Protein 9C14 (pdb70)

Structure (mmCIF, N/CA/C/O backbone):
data_9C14
#
_entry.id   9C14
#
_cell.length_a   35.957
_cell.length_b   35.957
_cell.length_c   165.762
_cell.angle_alpha   90.000
_cell.angle_beta   90.000
_cell.angle_gamma   90.000
#
_symmetry.space_group_name_H-M   'P 43 21 2'
#
loop_
_entity.id
_entity.type
_entity.pdbx_description
1 polymer 'Copper transport protein YcnJ'
2 non-polymer 'SULFATE ION'
3 non-polymer 'TRIETHYLENE GLYCOL'
4 water water
#
loop_
_atom_site.group_PDB
_atom_site.id
_atom_site.type_symbol
_atom_site.label_atom_id
_atom_site.label_alt_id
_atom_site.label_comp_id
_atom_site.label_asym_id
_atom_site.label_entity_id
_atom_site.label_seq_id
_atom_site.pdbx_PDB_ins_code
_atom_site.Cartn_x
_atom_site.Cartn_y
_atom_site.Cartn_z
_atom_site.occupancy
_atom_site.B_iso_or_equiv
_atom_site.auth_seq_id
_atom_site.auth_comp_id
_atom_site.auth_asym_id
_atom_site.auth_atom_id
_atom_site.pdbx_PDB_model_num
ATOM 1 N N . HIS A 1 1 ? -27.60832 2.19733 10.74639 1.000 36.77255 24 HIS A N 1
ATOM 2 C CA . HIS A 1 1 ? -26.86402 1.02505 11.18164 1.000 35.57714 24 HIS A CA 1
ATOM 3 C C . HIS A 1 1 ? -25.72293 0.79578 10.19514 1.000 33.69194 24 HIS A C 1
ATOM 4 O O . HIS A 1 1 ? -25.89933 1.00197 8.99330 1.000 36.35192 24 HIS A O 1
ATOM 11 N N . ALA A 1 2 ? -24.56152 0.36904 10.68237 1.000 26.49679 25 ALA A N 1
ATOM 12 C CA . ALA A 1 2 ? -23.51719 -0.08461 9.77358 1.000 25.97021 25 ALA A CA 1
ATOM 13 C C . ALA A 1 2 ? -23.84121 -1.48049 9.24709 1.000 24.56569 25 ALA A C 1
ATOM 14 O O . ALA A 1 2 ? -24.44173 -2.30571 9.93824 1.000 24.92782 25 ALA A O 1
ATOM 16 N N . TYR A 1 3 ? -23.43625 -1.73172 7.99848 1.000 21.72577 26 TYR A N 1
ATOM 17 C CA . TYR A 1 3 ? -23.63744 -3.00540 7.31504 1.000 24.72601 26 TYR A CA 1
ATOM 18 C C . TYR A 1 3 ? -22.30587 -3.48485 6.76663 1.000 17.70036 26 TYR A C 1
ATOM 19 O O . TYR A 1 3 ? -21.45267 -2.67460 6.39657 1.000 19.08582 26 TYR A O 1
ATOM 28 N N . ILE A 1 4 ? -22.13202 -4.80667 6.69476 1.000 17.99422 27 ILE A N 1
ATOM 29 C CA . ILE A 1 4 ? -20.96161 -5.34228 6.01844 1.000 17.00646 27 ILE A CA 1
ATOM 30 C C . ILE A 1 4 ? -21.02963 -5.04823 4.52281 1.000 17.41861 27 ILE A C 1
ATOM 31 O O . ILE A 1 4 ? -22.03633 -5.32902 3.85418 1.000 22.17802 27 ILE A O 1
ATOM 36 N N . VAL A 1 5 ? -19.95215 -4.47389 4.00056 1.000 16.27864 28 VAL A N 1
ATOM 37 C CA . VAL A 1 5 ? -19.74756 -4.34810 2.55599 1.000 15.65254 28 VAL A CA 1
ATOM 38 C C . VAL A 1 5 ? -19.12705 -5.61990 1.98550 1.000 21.44433 28 VAL A C 1
ATOM 39 O O . VAL A 1 5 ? -19.57587 -6.14098 0.96442 1.000 17.22443 28 VAL A O 1
ATOM 43 N N . LYS A 1 6 ? -18.09115 -6.13484 2.63848 1.000 17.42739 29 LYS A N 1
ATOM 44 C CA . LYS A 1 6 ? -17.41213 -7.34519 2.20844 1.000 16.09771 29 LYS A CA 1
ATOM 45 C C . LYS A 1 6 ? -16.62435 -7.89864 3.38575 1.000 19.83191 29 LYS A C 1
ATOM 46 O O . LYS A 1 6 ? -16.33891 -7.19073 4.35632 1.000 18.13680 29 LYS A O 1
ATOM 52 N N . SER A 1 7 ? -16.31238 -9.18600 3.30523 1.000 17.84693 30 SER A N 1
ATOM 53 C CA . SER A 1 7 ? -15.49069 -9.82483 4.31683 1.000 20.64955 30 SER A CA 1
ATOM 54 C C . SER A 1 7 ? -14.58395 -10.85446 3.65776 1.000 20.92764 30 SER A C 1
ATOM 55 O O . SER A 1 7 ? -14.83699 -11.31388 2.53837 1.000 21.22680 30 SER A O 1
ATOM 58 N N . SER A 1 8 ? -13.48597 -11.15603 4.34507 1.000 16.70799 31 SER A N 1
ATOM 59 C CA . SER A 1 8 ? -12.55671 -12.21908 3.96733 1.000 15.76329 31 SER A CA 1
ATOM 60 C C . SER A 1 8 ? -12.27717 -13.02684 5.22372 1.000 16.10644 31 SER A C 1
ATOM 61 O O . SER A 1 8 ? -11.68329 -12.48302 6.17632 1.000 18.19730 31 SER A O 1
ATOM 64 N N . PRO A 1 9 ? -12.70151 -14.28660 5.29958 1.000 17.16927 32 PRO A N 1
ATOM 65 C CA . PRO A 1 9 ? -13.50984 -15.05465 4.33608 1.000 16.23783 32 PRO A CA 1
ATOM 66 C C . PRO A 1 9 ? -14.87685 -14.44181 4.05007 1.000 18.61309 32 PRO A C 1
ATOM 67 O O . PRO A 1 9 ? -15.46810 -13.79995 4.92304 1.000 18.54921 32 PRO A O 1
ATOM 71 N N . GLY A 1 10 ? -15.40819 -14.65147 2.83460 1.000 18.69738 33 GLY A N 1
ATOM 72 C CA . GLY A 1 10 ? -16.77413 -14.27519 2.55152 1.000 20.65021 33 GLY A CA 1
ATOM 73 C C . GLY A 1 10 ? -17.76108 -15.24788 3.17667 1.000 20.46782 33 GLY A C 1
ATOM 74 O O . GLY A 1 10 ? -17.41530 -16.37161 3.54065 1.000 20.00879 33 GLY A O 1
ATOM 75 N N . GLU A 1 11 ? -19.00375 -14.78926 3.30833 1.000 17.44468 34 GLU A N 1
ATOM 76 C CA . GLU A 1 11 ? -20.07453 -15.60797 3.87110 1.000 17.20679 34 GLU A CA 1
ATOM 77 C C . GLU A 1 11 ? -20.25212 -16.91741 3.10931 1.000 22.79036 34 GLU A C 1
ATOM 78 O O . GLU A 1 11 ? -20.44500 -16.91680 1.88660 1.000 17.31912 34 GLU A O 1
ATOM 84 N N . ASN A 1 12 ? -20.23194 -18.03358 3.84615 1.000 21.25513 35 ASN A N 1
ATOM 85 C CA . ASN A 1 12 ? -20.36865 -19.38611 3.29809 1.000 22.54200 35 ASN A CA 1
ATOM 86 C C . ASN A 1 12 ? -19.30484 -19.73211 2.27282 1.000 21.82102 35 ASN A C 1
ATOM 87 O O . ASN A 1 12 ? -19.48281 -20.67224 1.50016 1.000 24.07416 35 ASN A O 1
ATOM 92 N N . SER A 1 13 ? -18.17656 -19.03027 2.27376 1.000 17.21451 36 SER A N 1
ATOM 93 C CA . SER A 1 13 ? -17.12830 -19.35336 1.31818 1.000 16.36835 36 SER A CA 1
ATOM 94 C C . SER A 1 13 ? -16.43266 -20.66273 1.66757 1.000 24.77963 36 SER A C 1
ATOM 95 O O . SER A 1 13 ? -16.41306 -21.10872 2.81845 1.000 20.37250 36 SER A O 1
ATOM 98 N N . GLU A 1 14 ? -15.86559 -21.27768 0.64267 1.000 20.07835 37 GLU A N 1
ATOM 99 C CA . GLU A 1 14 ? -15.05816 -22.48021 0.76693 1.000 18.15190 37 GLU A CA 1
ATOM 100 C C . GLU A 1 14 ? -13.61842 -22.09545 0.45496 1.000 21.30032 37 GLU A C 1
ATOM 101 O O . GLU A 1 14 ? -13.27448 -21.84748 -0.70574 1.000 22.80915 37 GLU A O 1
ATOM 107 N N . LEU A 1 15 ? -12.77496 -22.05657 1.48215 1.000 18.84039 38 LEU A N 1
ATOM 108 C CA . LEU A 1 15 ? -11.40429 -21.59581 1.30443 1.000 19.13384 38 LEU A CA 1
ATOM 109 C C . LEU A 1 15 ? -10.50845 -22.67953 0.70809 1.000 20.02134 38 LEU A C 1
ATOM 110 O O . LEU A 1 15 ? -10.74131 -23.87764 0.86606 1.000 21.61609 38 LEU A O 1
ATOM 115 N N . LYS A 1 16 ? -9.45393 -22.22548 0.03302 1.000 18.74756 39 LYS A N 1
ATOM 116 C CA . LYS A 1 16 ? -8.49592 -23.08718 -0.65151 1.000 20.99500 39 LYS A CA 1
ATOM 117 C C . LYS A 1 16 ? -7.21992 -23.27152 0.14296 1.000 24.15129 39 LYS A C 1
ATOM 118 O O . LYS A 1 16 ? -6.36786 -24.06829 -0.25372 1.000 27.06295 39 LYS A O 1
ATOM 124 N N . SER A 1 17 ? -7.06087 -22.53066 1.22869 1.000 22.92879 40 SER A N 1
ATOM 125 C CA . SER A 1 17 ? -5.88887 -22.61606 2.08288 1.000 20.09943 40 SER A CA 1
ATOM 126 C C . SER A 1 17 ? -6.25610 -21.98527 3.41362 1.000 20.19638 40 SER A C 1
ATOM 127 O O . SER A 1 17 ? -7.25749 -21.28004 3.52394 1.000 22.89827 40 SER A O 1
ATOM 130 N N . ALA A 1 18 ? -5.45446 -22.26366 4.42709 1.000 22.00037 41 ALA A N 1
ATOM 131 C CA . ALA A 1 18 ? -5.79253 -21.77687 5.75789 1.000 22.87197 41 ALA A CA 1
ATOM 132 C C . ALA A 1 18 ? -5.63510 -20.26047 5.80321 1.000 19.90926 41 ALA A C 1
ATOM 133 O O . ALA A 1 18 ? -4.59893 -19.73960 5.37913 1.000 22.40628 41 ALA A O 1
ATOM 135 N N . PRO A 1 19 ? -6.61884 -19.52818 6.32938 1.000 19.27505 42 PRO A N 1
ATOM 136 C CA . PRO A 1 19 ? -6.53364 -18.06377 6.34595 1.000 20.21685 42 PRO A CA 1
ATOM 137 C C . PRO A 1 19 ? -5.71827 -17.57214 7.53100 1.000 22.21257 42 PRO A C 1
ATOM 138 O O . PRO A 1 19 ? -5.71035 -18.17707 8.60432 1.000 26.39170 42 PRO A O 1
ATOM 142 N N . ALA A 1 20 ? -5.05479 -16.43779 7.33452 1.000 19.28113 43 ALA A N 1
ATOM 143 C CA . ALA A 1 20 ? -4.31511 -15.80221 8.41759 1.000 21.12981 43 ALA A CA 1
ATOM 144 C C . ALA A 1 20 ? -5.19082 -14.91730 9.29217 1.000 19.75760 43 ALA A C 1
ATOM 145 O O . ALA A 1 20 ? -4.85102 -14.68512 10.46115 1.000 18.58557 43 ALA A O 1
ATOM 147 N N . GLN A 1 21 ? -6.30783 -14.42838 8.76611 1.000 22.05119 44 GLN A N 1
ATOM 148 C CA . GLN A 1 21 ? -7.13285 -13.49398 9.51894 1.000 18.62516 44 GLN A CA 1
ATOM 149 C C . GLN A 1 21 ? -8.55484 -13.53956 8.99210 1.000 18.69276 44 GLN A C 1
ATOM 150 O O . GLN A 1 21 ? -8.82515 -14.05726 7.90494 1.000 18.30499 44 GLN A O 1
ATOM 156 N N . VAL A 1 22 ? -9.46178 -12.98812 9.79291 1.000 19.19810 45 VAL A N 1
ATOM 157 C CA . VAL A 1 22 ? -10.79007 -12.59800 9.34260 1.000 16.73757 45 VAL A CA 1
ATOM 158 C C . VAL A 1 22 ? -10.78648 -11.08266 9.24748 1.000 19.74953 45 VAL A C 1
ATOM 159 O O . VAL A 1 22 ? -10.38549 -10.39738 10.19962 1.000 19.386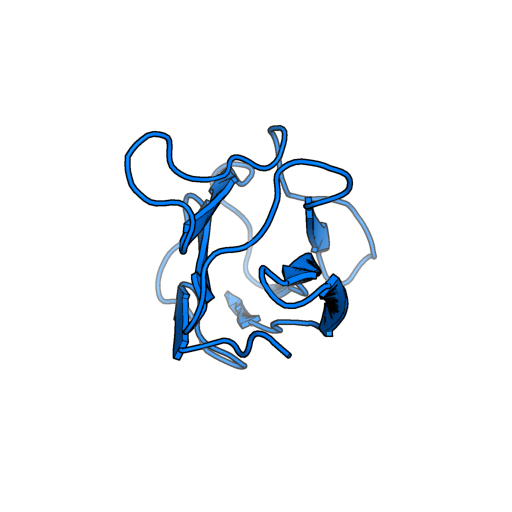39 45 VAL A O 1
ATOM 163 N N . GLU A 1 23 ? -11.19552 -10.55981 8.10037 1.000 16.91993 46 GLU A N 1
ATOM 164 C CA . GLU A 1 23 ? -11.27597 -9.12091 7.91180 1.000 15.94618 46 GLU A CA 1
ATOM 165 C C . GLU A 1 23 ? -12.68762 -8.76096 7.47133 1.000 17.34950 46 GLU A C 1
ATOM 166 O O . GLU A 1 23 ? -13.27425 -9.43246 6.61846 1.000 19.34529 46 GLU A O 1
ATOM 172 N N . ILE A 1 24 ? -13.23297 -7.69953 8.05871 1.000 15.18113 47 ILE A N 1
ATOM 173 C CA . ILE A 1 24 ? -14.57107 -7.22240 7.74719 1.000 13.72087 47 ILE A CA 1
ATOM 174 C C . ILE A 1 24 ? -14.49345 -5.74312 7.42764 1.000 16.24287 47 ILE A C 1
ATOM 175 O O . ILE A 1 24 ? -13.85818 -4.97980 8.15978 1.000 18.43904 47 ILE A O 1
ATOM 180 N N . GLU A 1 25 ? -15.16563 -5.34429 6.34507 1.000 16.64535 48 GLU A N 1
ATOM 181 C CA . GLU A 1 25 ? -15.28175 -3.94930 5.92127 1.000 17.93896 48 GLU A CA 1
ATOM 182 C C . GLU A 1 25 ? -16.74333 -3.51882 6.01197 1.000 21.12140 48 GLU A C 1
ATOM 183 O O . GLU A 1 25 ? -17.61509 -4.16171 5.41863 1.000 18.04119 48 GLU A O 1
ATOM 189 N N . PHE A 1 26 ? -17.00881 -2.44255 6.75941 1.000 16.71329 49 PHE A N 1
ATOM 190 C CA . PHE A 1 26 ? -18.35355 -1.88892 6.91681 1.000 14.59371 49 PHE A CA 1
ATOM 191 C C . PHE A 1 26 ? -18.55779 -0.67777 6.02238 1.000 15.98969 49 PHE A C 1
ATOM 192 O O . PHE A 1 26 ? -17.59691 -0.01342 5.61598 1.000 19.65469 49 PHE A O 1
ATOM 200 N N . ASN A 1 27 ? -19.83776 -0.37481 5.73293 1.000 16.69926 50 ASN A N 1
ATOM 201 C CA . ASN A 1 27 ? -20.11499 0.76762 4.85554 1.000 21.40064 50 ASN A CA 1
ATOM 202 C C . ASN A 1 27 ? -19.84784 2.08598 5.57368 1.000 22.98630 50 ASN A C 1
ATOM 203 O O . ASN A 1 27 ? -19.50669 3.08601 4.93645 1.000 27.67266 50 ASN A O 1
ATOM 208 N N . GLU A 1 28 ? -19.99470 2.11063 6.88800 1.000 22.05209 51 GLU A N 1
ATOM 209 C CA . GLU A 1 28 ? -19.67875 3.27602 7.68906 1.000 21.47075 51 GLU A CA 1
ATOM 210 C C . GLU A 1 28 ? -18.69096 2.87796 8.77860 1.000 25.79849 51 GLU A C 1
ATOM 211 O O . GLU A 1 28 ? -18.47216 1.68379 9.02621 1.000 23.25086 51 GLU A O 1
ATOM 217 N N . PRO A 1 29 ? -18.02161 3.84394 9.40100 1.000 19.56612 52 PRO A N 1
ATOM 218 C CA . PRO A 1 29 ? -16.99784 3.50062 10.38617 1.000 17.15647 52 PRO A CA 1
ATOM 219 C C . PRO A 1 29 ? -17.63803 2.86437 11.60756 1.000 20.51762 52 PRO A C 1
ATOM 220 O O . PRO A 1 29 ? -18.81694 3.06563 11.90140 1.000 21.50576 52 PRO A O 1
ATOM 224 N N . VAL A 1 30 ? -16.83139 2.10178 12.33757 1.000 21.93361 53 VAL A N 1
ATOM 225 C CA . VAL A 1 30 ? -17.29741 1.47605 13.56426 1.000 17.55415 53 VAL A CA 1
ATOM 226 C C . VAL A 1 30 ? -16.38501 1.95378 14.68037 1.000 21.08043 53 VAL A C 1
ATOM 227 O O . VAL A 1 30 ? -15.24219 2.36208 14.45236 1.000 23.63240 53 VAL A O 1
ATOM 231 N N . GLU A 1 31 ? -16.90207 1.89919 15.89823 1.000 24.13859 54 GLU A N 1
ATOM 232 C CA . GLU A 1 31 ? -16.25800 2.53315 17.03802 1.000 24.80103 54 GLU A CA 1
ATOM 233 C C . GLU A 1 31 ? -15.39918 1.54798 17.82898 1.000 27.62931 54 GLU A C 1
ATOM 234 O O . GLU A 1 31 ? -15.52883 0.32662 17.70721 1.000 25.32222 54 GLU A O 1
ATOM 240 N N . GLU A 1 32 ? -14.51097 2.11155 18.65698 1.000 23.72422 55 GLU A N 1
ATOM 241 C CA . GLU A 1 32 ? -13.51429 1.30544 19.35902 1.000 28.47561 55 GLU A CA 1
ATOM 242 C C . GLU A 1 32 ? -14.15886 0.43947 20.44037 1.000 29.26000 55 GLU A C 1
ATOM 243 O O . GLU A 1 32 ? -13.87792 -0.76084 20.54937 1.000 26.00506 55 GLU A O 1
ATOM 249 N N . GLY A 1 33 ? -15.02928 1.02096 21.24703 1.000 27.02773 56 GLY A N 1
ATOM 250 C CA . GLY A 1 33 ? -15.55818 0.27207 22.37138 1.000 24.67976 56 GLY A CA 1
ATOM 251 C C . GLY A 1 33 ? -16.37089 -0.94963 21.98971 1.000 22.99964 56 GLY A C 1
ATOM 252 O O . GLY A 1 33 ? -17.24835 -0.87939 21.12594 1.000 24.56704 56 GLY A O 1
ATOM 253 N N . PHE A 1 34 ? -16.05400 -2.08575 22.61203 1.000 22.38529 57 PHE A N 1
ATOM 254 C CA . PHE A 1 34 ? -16.82911 -3.32629 22.56110 1.000 23.02346 57 PHE A CA 1
ATOM 255 C C . PHE A 1 34 ? -16.76243 -4.07034 21.23568 1.000 22.29178 57 PHE A C 1
ATOM 256 O O . PHE A 1 34 ? -17.47239 -5.06673 21.07510 1.000 24.21135 57 PHE A O 1
ATOM 264 N N . HIS A 1 35 ? -15.91564 -3.65468 20.30007 1.000 20.32337 58 HIS A N 1
ATOM 265 C CA . HIS A 1 35 ? -15.82299 -4.36261 19.02421 1.000 17.76400 58 HIS A CA 1
ATOM 266 C C . HIS A 1 35 ? -15.11950 -5.70695 19.18656 1.000 21.09511 58 HIS A C 1
ATOM 267 O O . HIS A 1 35 ? -14.23358 -5.86194 20.02507 1.000 20.73893 58 HIS A O 1
ATOM 274 N N . TYR A 1 36 ? -15.52130 -6.69011 18.37741 1.000 14.99759 59 TYR A N 1
ATOM 275 C CA . TYR A 1 36 ? -14.78283 -7.95193 18.35772 1.000 20.80401 59 TYR A CA 1
ATOM 276 C C . TYR A 1 36 ? -15.18516 -8.80259 17.16770 1.000 20.55172 59 TYR A C 1
ATOM 277 O O . TYR A 1 36 ? -16.28990 -8.67625 16.62027 1.000 19.49355 59 TYR A O 1
ATOM 286 N N . ILE A 1 37 ? -14.25069 -9.67572 16.78083 1.000 20.89686 60 ILE A N 1
ATOM 287 C CA . ILE A 1 37 ? -14.51325 -10.86321 15.97566 1.000 19.00521 60 ILE A CA 1
ATOM 288 C C . ILE A 1 37 ? -14.02302 -12.05368 16.78331 1.000 15.63196 60 ILE A C 1
ATOM 289 O O . ILE A 1 37 ? -12.83624 -12.13444 17.10422 1.000 18.73313 60 ILE A O 1
ATOM 294 N N . LYS A 1 38 ? -14.92978 -12.95185 17.14568 1.000 17.81860 61 LYS A N 1
ATOM 295 C CA . LYS A 1 38 ? -14.56483 -14.19684 17.81958 1.000 18.10803 61 LYS A CA 1
ATOM 296 C C . LYS A 1 38 ? -14.82830 -15.34620 16.86154 1.000 18.90107 61 LYS A C 1
ATOM 297 O O . LYS A 1 38 ? -15.93577 -15.46076 16.34072 1.000 21.32078 61 LYS A O 1
ATOM 303 N N . VAL A 1 39 ? -13.82548 -16.19675 16.63319 1.000 17.08228 62 VAL A N 1
ATOM 304 C CA . VAL A 1 39 ? -13.92453 -17.23372 15.60889 1.000 16.20931 62 VAL A CA 1
ATOM 305 C C . VAL A 1 39 ? -13.92479 -18.60019 16.27746 1.000 20.94153 62 VAL A C 1
ATOM 306 O O . VAL A 1 39 ? -13.04642 -18.89566 17.09708 1.000 17.43066 62 VAL A O 1
ATOM 310 N N . TYR A 1 40 ? -14.89503 -19.44191 15.90894 1.000 18.34713 63 TYR A N 1
ATOM 311 C CA . TYR A 1 40 ? -15.07608 -20.75617 16.52012 1.000 17.48507 63 TYR A CA 1
ATOM 312 C C . TYR A 1 40 ? -14.98438 -21.86142 15.48033 1.000 18.37585 63 TYR A C 1
ATOM 313 O O . TYR A 1 40 ? -15.46043 -21.70382 14.35510 1.000 18.63465 63 TYR A O 1
ATOM 322 N N . ASN A 1 41 ? -14.39056 -22.98729 15.86440 1.000 19.97782 64 ASN A N 1
ATOM 323 C CA . ASN A 1 41 ? -14.47472 -24.17617 15.03172 1.000 18.66588 64 ASN A CA 1
ATOM 324 C C . ASN A 1 41 ? -15.78420 -24.89984 15.34624 1.000 18.94720 64 ASN A C 1
ATOM 325 O O . ASN A 1 41 ? -16.61472 -24.41492 16.12160 1.000 19.92281 64 ASN A O 1
ATOM 330 N N . SER A 1 42 ? -16.01081 -26.05242 14.70276 1.000 20.05075 65 SER 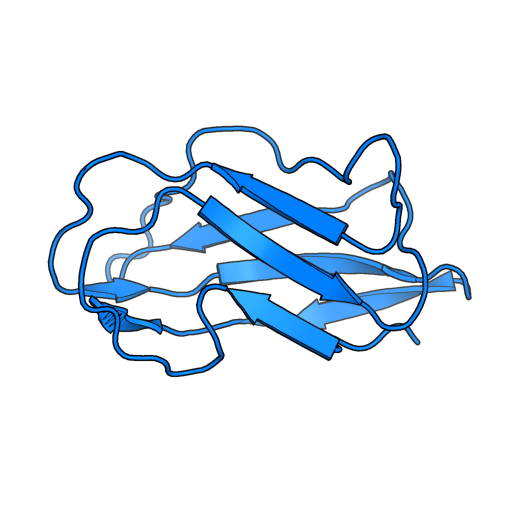A N 1
ATOM 331 C CA . SER A 1 42 ? -17.31635 -26.67962 14.85501 1.000 20.00042 65 SER A CA 1
ATOM 332 C C . SER A 1 42 ? -17.47839 -27.35393 16.21044 1.000 26.30277 65 SER A C 1
ATOM 333 O O . SER A 1 42 ? -18.58462 -27.80247 16.52889 1.000 26.31234 65 SER A O 1
ATOM 336 N N . ASN A 1 43 ? -16.40863 -27.44350 17.00024 1.000 24.59242 66 ASN A N 1
ATOM 337 C CA . ASN A 1 43 ? -16.49515 -27.94572 18.36187 1.000 27.07616 66 ASN A CA 1
ATOM 338 C C . ASN A 1 43 ? -16.76646 -26.82440 19.35895 1.000 27.00252 66 ASN A C 1
ATOM 339 O O . ASN A 1 43 ? -16.83726 -27.08157 20.56391 1.000 29.16738 66 ASN A O 1
ATOM 344 N N . GLY A 1 44 ? -16.92016 -25.58961 18.88676 1.000 23.71554 67 GLY A N 1
ATOM 345 C CA . GLY A 1 44 ? -17.12032 -24.46772 19.77341 1.000 22.85087 67 GLY A CA 1
ATOM 346 C C . GLY A 1 44 ? -15.85899 -23.89960 20.37911 1.000 23.59605 67 GLY A C 1
ATOM 347 O O . GLY A 1 44 ? -15.95771 -23.04428 21.26467 1.000 25.71885 67 GLY A O 1
ATOM 348 N N . ASP A 1 45 ? -14.69019 -24.33887 19.93207 1.000 23.02913 68 ASP A N 1
ATOM 349 C CA . ASP A 1 45 ? -13.41437 -23.85167 20.44088 1.000 23.90426 68 ASP A CA 1
ATOM 350 C C . ASP A 1 45 ? -13.04122 -22.56547 19.71752 1.000 24.06450 68 ASP A C 1
ATOM 351 O O . ASP A 1 45 ? -13.35734 -22.38254 18.54060 1.000 18.27232 68 ASP A O 1
ATOM 356 N N . ARG A 1 46 ? -12.36389 -21.67522 20.42915 1.000 22.53831 69 ARG A N 1
ATOM 357 C CA . ARG A 1 46 ? -11.92989 -20.41587 19.84468 1.000 19.95394 69 ARG A CA 1
ATOM 358 C C . ARG A 1 46 ? -10.66223 -20.63475 19.02473 1.000 20.41305 69 ARG A C 1
ATOM 359 O O . ARG A 1 46 ? -9.73206 -21.31535 19.48053 1.000 22.16456 69 ARG A O 1
ATOM 367 N N . VAL A 1 47 ? -10.61703 -20.06811 17.81486 1.000 18.39102 70 VAL A N 1
ATOM 368 C CA . VAL A 1 47 ? -9.46166 -20.20504 16.93970 1.000 18.29563 70 VAL A CA 1
ATOM 369 C C . VAL A 1 47 ? -8.86431 -18.86686 16.52300 1.000 18.14182 70 VAL A C 1
ATOM 370 O O . VAL A 1 47 ? -7.86343 -18.85468 15.79378 1.000 18.14273 70 VAL A O 1
ATOM 374 N N . ASP A 1 48 ? -9.42419 -17.73719 16.97836 1.000 17.46599 71 ASP A N 1
ATOM 375 C CA . ASP A 1 48 ? -8.67842 -16.49375 16.85527 1.000 15.69618 71 ASP A CA 1
ATOM 376 C C . ASP A 1 48 ? -7.56111 -16.49078 17.90114 1.000 19.28787 71 ASP A C 1
ATOM 377 O O . ASP A 1 48 ? -7.60519 -17.21706 18.90037 1.000 21.95588 71 ASP A O 1
ATOM 382 N N . THR A 1 49 ? -6.54062 -15.67365 17.65972 1.000 18.20215 72 THR A N 1
ATOM 383 C CA . THR A 1 49 ? -5.31894 -15.76290 18.45046 1.000 16.53348 72 THR A CA 1
ATOM 384 C C . THR A 1 49 ? -4.81588 -14.40725 18.94633 1.000 16.77865 72 THR A C 1
ATOM 385 O O . THR A 1 49 ? -3.75080 -14.34189 19.56457 1.000 20.56486 72 THR A O 1
ATOM 389 N N . ASP A 1 50 ? -5.56675 -13.33800 18.72111 1.000 19.48359 73 ASP A N 1
ATOM 390 C CA . ASP A 1 50 ? -5.16229 -11.97792 19.05421 1.000 20.99285 73 ASP A CA 1
ATOM 391 C C . ASP A 1 50 ? -6.41891 -11.16289 19.30958 1.000 18.70727 73 ASP A C 1
ATOM 392 O O . ASP A 1 50 ? -7.52037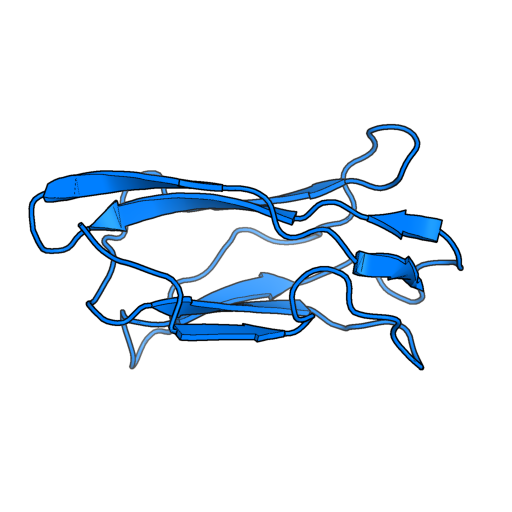 -11.58849 18.97255 1.000 23.61619 73 ASP A O 1
ATOM 397 N N . LYS A 1 51 ? -6.25329 -9.99615 19.92982 1.000 18.44276 74 LYS A N 1
ATOM 398 C CA . LYS A 1 51 ? -7.41237 -9.13273 20.09313 1.000 18.16969 74 LYS A CA 1
ATOM 399 C C . LYS A 1 51 ? -7.81149 -8.58072 18.73114 1.000 19.13221 74 LYS A C 1
ATOM 400 O O . LYS A 1 51 ? -6.99057 -8.45945 17.82179 1.000 24.55077 74 LYS A O 1
ATOM 406 N N . THR A 1 52 ? -9.09380 -8.27635 18.59132 1.000 17.22524 75 THR A N 1
ATOM 407 C CA . THR A 1 52 ? -9.59121 -7.67550 17.36057 1.000 17.77690 75 THR A CA 1
ATOM 408 C C . THR A 1 52 ? -9.11482 -6.23527 17.24202 1.000 19.19264 75 THR A C 1
ATOM 409 O O . THR A 1 52 ? -9.10862 -5.48705 18.22413 1.000 20.47902 75 THR A O 1
ATOM 413 N N . GLU A 1 53 ? -8.71028 -5.84882 16.03151 1.000 20.02960 76 GLU A N 1
ATOM 414 C CA . GLU A 1 53 ? -8.12259 -4.53764 15.76442 1.000 21.19670 76 GLU A CA 1
ATOM 415 C C . GLU A 1 53 ? -8.95551 -3.80320 14.73268 1.000 24.33107 76 GL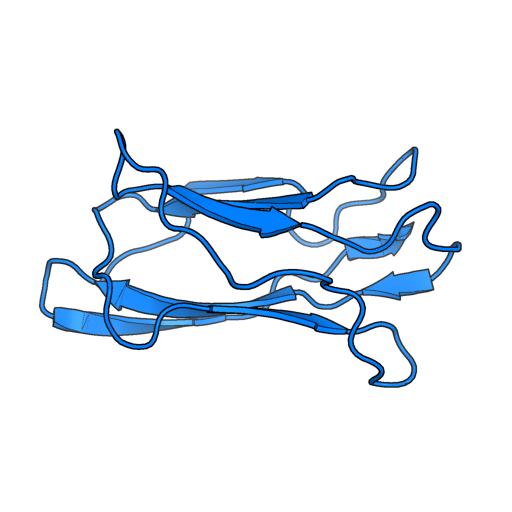U A C 1
ATOM 416 O O . GLU A 1 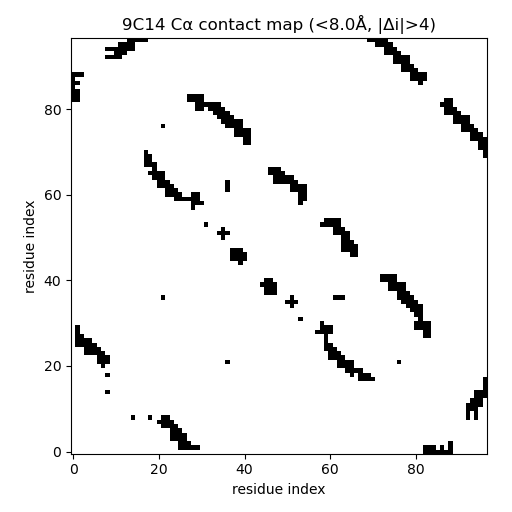53 ? -9.26131 -4.36312 13.67516 1.000 24.31192 76 GLU A O 1
ATOM 422 N N . ILE A 1 54 ? -9.31954 -2.56015 15.02959 1.000 18.95161 77 ILE A N 1
ATOM 423 C CA . ILE A 1 54 ? -9.80860 -1.68142 13.97278 1.000 18.11082 77 ILE A CA 1
ATOM 424 C C . ILE A 1 54 ? -8.59401 -1.05470 13.30781 1.000 21.64211 77 ILE A C 1
ATOM 425 O O . ILE A 1 54 ? -7.68109 -0.56737 13.98480 1.000 21.30083 77 ILE A O 1
ATOM 430 N N . LYS A 1 55 ? -8.53960 -1.14951 11.98384 1.000 19.39628 78 LYS A N 1
ATOM 431 C CA . LYS A 1 55 ? -7.39702 -0.65912 11.23144 1.000 18.04762 78 LYS A CA 1
ATOM 432 C C . LYS A 1 55 ? -7.05727 0.77176 11.62174 1.000 24.15604 78 LYS A C 1
ATOM 433 O O . LYS A 1 55 ? -7.92225 1.64726 11.61321 1.000 22.50529 78 LYS A O 1
ATOM 439 N N . LYS A 1 56 ? -5.78044 1.01043 11.93534 1.000 24.28704 79 LYS A N 1
ATOM 440 C CA . LYS A 1 56 ? -5.38946 2.30973 12.48083 1.000 24.73412 79 LYS A CA 1
ATOM 441 C C . LYS A 1 56 ? -5.70793 3.45948 11.52494 1.000 25.68556 79 LYS A C 1
ATOM 442 O O . LYS A 1 56 ? -6.05727 4.55576 11.97508 1.000 26.79178 79 LYS A O 1
ATOM 448 N N . ASP A 1 57 ? -5.59787 3.24436 10.21569 1.000 22.01193 80 ASP A N 1
ATOM 449 C CA . ASP A 1 57 ? -5.81629 4.31844 9.25442 1.000 24.22044 80 ASP A CA 1
ATOM 450 C C . ASP A 1 57 ? -7.18792 4.24174 8.57908 1.000 21.23179 80 ASP A C 1
ATOM 451 O O . ASP A 1 57 ? -7.47266 5.02561 7.66853 1.000 19.83970 80 ASP A O 1
ATOM 456 N N . ASN A 1 58 ? -8.06145 3.34237 9.03661 1.000 20.56314 81 ASN A N 1
ATOM 457 C CA . ASN A 1 58 ? -9.34611 3.11334 8.37565 1.000 18.57938 81 ASN A CA 1
ATOM 458 C C . ASN A 1 58 ? -10.32178 2.47741 9.35941 1.000 20.50257 81 ASN A C 1
ATOM 459 O O . ASN A 1 58 ? -10.27888 1.26704 9.56622 1.000 20.70629 81 ASN A O 1
ATOM 464 N N . HIS A 1 59 ? -11.21120 3.29142 9.92011 1.000 18.23008 82 HIS A N 1
ATOM 465 C CA . HIS A 1 59 ? -12.15076 2.79441 10.92211 1.000 17.06644 82 HIS A CA 1
ATOM 466 C C . HIS A 1 59 ? -13.31978 2.03382 10.31133 1.000 16.10821 82 HIS A C 1
ATOM 467 O O . HIS A 1 59 ? -14.24784 1.66616 11.02779 1.000 18.96845 82 HIS A O 1
ATOM 474 N N . HIS A 1 60 ? -13.31729 1.79996 8.99871 1.000 17.59007 83 HIS A N 1
ATOM 475 C CA . HIS A 1 60 ? -14.30492 0.92246 8.39618 1.000 17.35674 83 HIS A CA 1
ATOM 476 C C . HIS A 1 60 ? -13.90422 -0.54764 8.46842 1.000 18.42739 83 HIS A C 1
ATOM 477 O O . HIS A 1 60 ? -14.70959 -1.41612 8.10589 1.000 17.89107 83 HIS A O 1
ATOM 484 N N . ILE A 1 61 ? -12.68254 -0.84674 8.89618 1.000 18.19695 84 ILE A N 1
ATOM 485 C CA . ILE A 1 61 ? -12.12993 -2.18626 8.76548 1.000 17.89358 84 ILE A CA 1
ATOM 486 C C . ILE A 1 61 ? -11.76569 -2.72413 10.14144 1.000 17.86120 84 ILE A C 1
ATOM 487 O O . ILE A 1 61 ? -11.14131 -2.03158 10.95490 1.000 18.93772 84 ILE A O 1
ATOM 492 N N . MET A 1 62 ? -12.15637 -3.97055 10.37867 1.000 16.82736 85 MET A N 1
ATOM 493 C CA . MET A 1 62 ? -11.91334 -4.71469 11.60651 1.000 19.93753 85 MET A CA 1
ATOM 494 C C . MET A 1 62 ? -11.26768 -6.04397 11.24130 1.000 20.17447 85 MET A C 1
ATOM 495 O O . MET A 1 62 ? -11.72857 -6.71669 10.31656 1.000 19.31088 85 MET A O 1
ATOM 500 N N . THR A 1 63 ? -10.19753 -6.42040 11.94369 1.000 19.91118 86 THR A N 1
ATOM 501 C CA . THR A 1 63 ? -9.51104 -7.66886 11.62323 1.000 17.26786 86 THR A CA 1
ATOM 502 C C . THR A 1 63 ? -9.15889 -8.40925 12.90629 1.000 19.25713 86 THR A C 1
ATOM 503 O O . THR A 1 63 ? -9.00695 -7.80003 13.97007 1.000 19.97152 86 THR A O 1
ATOM 507 N N . VAL A 1 64 ? -9.02363 -9.73457 12.79939 1.000 17.57618 87 VAL A N 1
ATOM 508 C CA . VAL A 1 64 ? -8.52129 -10.54606 13.90646 1.000 17.57618 87 VAL A CA 1
ATOM 509 C C . VAL A 1 64 ? -7.65279 -11.65979 13.33588 1.000 18.20097 87 VAL A C 1
ATOM 510 O O . VAL A 1 64 ? -8.02089 -12.30555 12.34786 1.000 18.70205 87 VAL A O 1
ATOM 514 N N . LYS A 1 65 ? -6.48766 -11.87240 13.94539 1.000 17.91588 88 LYS A N 1
ATOM 515 C CA . LYS A 1 65 ? -5.59800 -12.92741 13.47759 1.000 18.69811 88 LYS A CA 1
ATOM 516 C C . LYS A 1 65 ? -6.08566 -14.28964 13.94454 1.000 20.74465 88 LYS A C 1
ATOM 517 O O . LYS A 1 65 ? -6.71453 -14.41902 14.99678 1.000 19.94133 88 LYS A O 1
ATOM 523 N N . LEU A 1 66 ? -5.74832 -15.31732 13.15906 1.000 20.09055 89 LEU A N 1
ATOM 524 C CA . LEU A 1 66 ? -6.20494 -16.68120 13.38581 1.000 22.44004 89 LEU A CA 1
ATOM 525 C C . LEU A 1 66 ? -5.02887 -17.59685 13.70901 1.000 19.49793 89 LEU A C 1
ATOM 526 O O . LEU A 1 66 ? -3.88788 -17.34674 13.30373 1.000 19.74032 89 LEU A O 1
ATOM 531 N N . LYS A 1 67 ? -5.32294 -18.67762 14.42640 1.000 19.68492 90 LYS A N 1
ATOM 532 C CA . LYS A 1 67 ? -4.30767 -19.69641 14.64697 1.000 18.35166 90 LYS A CA 1
ATOM 533 C C . LYS A 1 67 ? -3.85575 -20.27494 13.31531 1.000 21.65557 90 LYS A C 1
ATOM 534 O O . LYS A 1 67 ? -4.62070 -20.33769 12.34635 1.000 21.70290 90 LYS A O 1
ATOM 540 N N . LYS A 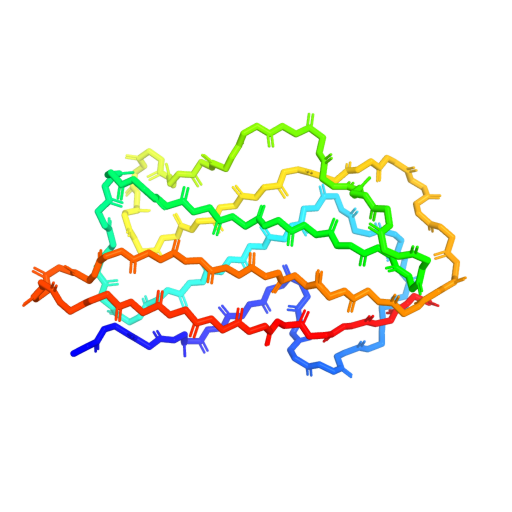1 68 ? -2.59407 -20.69668 13.27505 1.000 22.18427 91 LYS A N 1
ATOM 541 C CA . LYS A 1 68 ? -1.95422 -21.15771 12.04580 1.000 21.43895 91 LYS A CA 1
ATOM 542 C C . LYS A 1 68 ? -2.43561 -22.55047 11.63994 1.000 23.36550 91 LYS A C 1
ATOM 543 O O . LYS A 1 68 ? -2.76785 -23.38313 12.48588 1.000 24.86597 91 LYS A O 1
ATOM 549 N N . ASN A 1 69 ? -2.47678 -22.78937 10.32224 1.000 24.31213 92 ASN A N 1
ATOM 550 C CA . ASN A 1 69 ? -2.74301 -24.12138 9.75247 1.000 27.20076 92 ASN A CA 1
ATOM 551 C C . ASN A 1 69 ? -4.05354 -24.73395 10.25934 1.000 24.81601 92 ASN A C 1
ATOM 552 O O . ASN A 1 69 ? -4.12261 -25.92099 10.59687 1.000 26.34127 92 ASN A O 1
ATOM 557 N N . LEU A 1 70 ? -5.11279 -23.93584 10.27474 1.000 20.79601 93 LEU A N 1
ATOM 558 C CA . LEU A 1 70 ? -6.41058 -24.45893 10.68366 1.000 20.94609 93 LEU A CA 1
ATOM 559 C C . LEU A 1 70 ? -6.80055 -25.65894 9.82176 1.000 22.17273 93 LEU A C 1
ATOM 560 O O . LEU A 1 70 ? -6.62618 -25.62743 8.59377 1.000 19.60373 93 LEU A O 1
ATOM 565 N N . PRO A 1 71 ? -7.34751 -26.71340 10.41547 1.000 19.49396 94 PRO A N 1
ATOM 566 C CA . PRO A 1 71 ? -7.73430 -27.89478 9.63954 1.000 23.18190 94 PRO A CA 1
ATOM 567 C C . PRO A 1 71 ? -9.03787 -27.69449 8.87694 1.000 20.96249 94 PRO A C 1
ATOM 568 O O . PRO A 1 71 ? -9.81535 -26.76611 9.12052 1.000 19.15881 94 PRO A O 1
ATOM 572 N N . LYS A 1 72 ? -9.27006 -28.61923 7.94389 1.000 20.96718 95 LYS A N 1
ATOM 573 C CA . LYS A 1 72 ? -10.54946 -28.69843 7.25511 1.000 20.57484 95 LYS A CA 1
ATOM 574 C C . LYS A 1 72 ? -11.65232 -28.91317 8.27557 1.000 22.42071 95 LYS A C 1
ATOM 575 O O . LYS A 1 72 ? -11.60687 -29.86910 9.05886 1.000 19.26176 95 LYS A O 1
ATOM 581 N N . ASP A 1 73 ? -12.62816 -28.01339 8.27069 1.000 18.25239 96 ASP A N 1
ATOM 582 C CA . ASP A 1 73 ? -13.64517 -27.87455 9.30376 1.000 17.77389 96 ASP A CA 1
ATOM 583 C C . ASP A 1 73 ? -14.55731 -26.73749 8.86067 1.000 19.02437 96 ASP A C 1
ATOM 584 O O . ASP A 1 73 ? -14.25854 -26.02683 7.89675 1.000 20.68116 96 ASP A O 1
ATOM 589 N N . VAL A 1 74 ? -15.68331 -26.57690 9.57118 1.000 19.42932 97 VAL A N 1
ATOM 590 C CA . VAL A 1 74 ? -16.59677 -25.44808 9.39536 1.000 16.10797 97 VAL A CA 1
ATOM 591 C C . VAL A 1 74 ? -16.40283 -24.47443 10.55059 1.000 17.31771 97 VAL A C 1
ATOM 592 O O . VAL A 1 74 ? -16.32248 -24.88835 11.71700 1.000 19.21766 97 VAL A O 1
ATOM 596 N N . TYR A 1 75 ? -16.34054 -23.17743 10.23036 1.000 17.83363 98 TYR A N 1
ATOM 597 C CA . TYR A 1 75 ? -16.00093 -22.13160 11.18696 1.000 17.94283 98 TYR A CA 1
ATOM 598 C C . TYR A 1 75 ? -17.10206 -21.07772 11.22940 1.000 18.65533 98 TYR A C 1
ATOM 599 O O . TYR A 1 75 ? -17.85532 -20.89256 10.26411 1.000 19.23820 98 TYR A O 1
ATOM 608 N N A ARG A 1 76 ? -17.21936 -20.39212 12.36952 0.433 18.09623 99 ARG A N 1
ATOM 609 N N B ARG A 1 76 ? -17.16006 -20.37693 12.36161 0.567 18.91160 99 ARG A N 1
ATOM 610 C CA A ARG A 1 76 ? -18.15480 -19.27644 12.50403 0.433 18.62091 99 ARG A CA 1
ATOM 611 C CA B ARG A 1 76 ? -18.11381 -19.29879 12.58541 0.567 18.85417 99 ARG A CA 1
ATOM 612 C C A ARG A 1 76 ? -17.44841 -18.08504 13.13349 0.433 18.98561 99 ARG A C 1
ATOM 613 C C B ARG A 1 76 ? -17.34323 -18.10054 13.11748 0.567 19.12630 99 ARG A C 1
ATOM 614 O O A ARG A 1 76 ? -16.99514 -18.16164 14.27954 0.433 19.64104 99 ARG A O 1
ATOM 615 O O B ARG A 1 76 ? -16.71585 -18.19367 14.17786 0.567 20.05293 99 ARG A O 1
ATOM 630 N N . ALA A 1 77 ? -17.37233 -16.98550 12.38471 1.000 17.20305 100 ALA A N 1
ATOM 631 C CA . ALA A 1 77 ? -16.78201 -15.73748 12.85440 1.000 17.04798 100 ALA A CA 1
ATOM 632 C C . ALA A 1 77 ? -17.91120 -14.87490 13.41018 1.000 17.45084 100 ALA A C 1
ATOM 633 O O . ALA A 1 77 ? -18.71285 -14.32420 12.64819 1.000 17.94628 100 ALA A O 1
ATOM 635 N N . GLU A 1 78 ? -17.98544 -14.77758 14.73449 1.000 17.19511 101 GLU A N 1
ATOM 636 C CA . GLU A 1 78 ? -19.01020 -13.99806 15.41817 1.000 19.07732 101 GLU A CA 1
ATOM 637 C C . GLU A 1 78 ? -18.47429 -12.59041 15.65019 1.000 17.99925 101 GLU A C 1
ATOM 638 O O . GLU A 1 78 ? -17.43712 -12.43024 16.29003 1.000 19.07155 101 GLU A O 1
ATOM 644 N N . TRP A 1 79 ? -19.18902 -11.57465 15.17420 1.000 18.12170 102 TRP A N 1
ATOM 645 C CA . TRP A 1 79 ? -18.66835 -10.21291 15.19735 1.000 14.74343 102 TRP A CA 1
ATOM 646 C C . TRP A 1 79 ? -19.66980 -9.25820 15.85095 1.000 18.92938 102 TRP A C 1
ATOM 647 O O . TRP A 1 79 ? -20.87531 -9.51237 15.90072 1.000 17.25736 102 TRP A O 1
ATOM 658 N N . ASN A 1 80 ? -19.12986 -8.16751 16.39324 1.000 16.91381 103 ASN A N 1
ATOM 659 C CA . ASN A 1 80 ? -19.89296 -7.13775 17.08204 1.000 15.17706 103 ASN A CA 1
ATOM 660 C C . ASN A 1 80 ? -19.18548 -5.80462 16.94999 1.000 16.29324 103 ASN A C 1
ATOM 661 O O . ASN A 1 80 ? -17.96413 -5.72827 17.11431 1.000 19.31171 103 ASN A O 1
ATOM 666 N N . ALA A 1 81 ? -19.96960 -4.75461 16.71914 1.000 17.60258 104 ALA A N 1
ATOM 667 C CA . ALA A 1 81 ? -19.40898 -3.42141 16.62113 1.000 18.41724 104 ALA A CA 1
ATOM 668 C C . ALA A 1 81 ? -20.51917 -2.41173 16.84502 1.000 19.63537 104 ALA A C 1
ATOM 669 O O . ALA A 1 81 ? -21.70085 -2.69870 16.62854 1.000 21.96062 104 ALA A O 1
ATOM 671 N N . VAL A 1 82 ? -20.12177 -1.22165 17.27357 1.000 19.08655 105 VAL A N 1
ATOM 672 C CA . VAL A 1 82 ? -21.05002 -0.10877 17.43282 1.000 17.09765 105 VAL A CA 1
ATOM 673 C C . VAL A 1 82 ? -20.87958 0.82502 16.23740 1.000 17.61092 105 VAL A C 1
ATOM 674 O O . VAL A 1 82 ? -19.76702 1.29190 15.95392 1.000 19.13303 105 VAL A O 1
ATOM 678 N N . SER A 1 83 ? -21.98346 1.09866 15.54600 1.000 19.85574 106 SER A N 1
ATOM 679 C CA . SER A 1 83 ? -21.96015 1.91537 14.33976 1.000 26.92159 106 SER A CA 1
ATOM 680 C C . SER A 1 83 ? -21.59272 3.36008 14.65240 1.000 23.17276 106 SER A C 1
ATOM 681 O O . SER A 1 83 ? -21.81773 3.85935 15.75623 1.000 22.21036 106 SER A O 1
ATOM 684 N N . ALA A 1 84 ? -21.03277 4.04192 13.64707 1.000 24.45279 107 ALA A N 1
ATOM 685 C CA . ALA A 1 84 ? -20.85247 5.48413 13.76731 1.000 26.26009 107 ALA A CA 1
ATOM 686 C C . ALA A 1 84 ? -22.16234 6.17019 14.11595 1.000 28.25505 107 ALA A C 1
ATOM 687 O O . ALA A 1 84 ? -22.16384 7.17138 14.84265 1.000 33.59715 107 ALA A O 1
ATOM 689 N N . ASP A 1 85 ? -23.28747 5.64957 13.61311 1.000 25.84666 108 ASP A N 1
ATOM 690 C CA . ASP A 1 85 ? -24.57780 6.26791 13.89447 1.000 32.24922 108 ASP A CA 1
ATOM 691 C C . ASP A 1 85 ? -25.16526 5.83744 15.23374 1.000 35.77094 108 ASP A C 1
ATOM 692 O O . ASP A 1 85 ? -26.28144 6.25767 15.55622 1.000 35.59417 108 ASP A O 1
ATOM 697 N N . GLY A 1 86 ? -24.44695 5.02194 16.01191 1.000 30.82758 109 GLY A N 1
ATOM 698 C CA . GLY A 1 86 ? -24.82608 4.65832 17.36733 1.000 25.09296 109 GLY A CA 1
ATOM 699 C C . GLY A 1 86 ? -25.43459 3.27177 17.52974 1.000 30.55247 109 GLY A C 1
ATOM 700 O O . GLY A 1 86 ? -25.46947 2.74772 18.65269 1.000 25.64728 109 GLY A O 1
ATOM 701 N N . HIS A 1 87 ? -25.90587 2.67133 16.45850 1.000 29.27298 110 HIS A N 1
ATOM 702 C CA . HIS A 1 87 ? -26.62564 1.40432 16.54802 1.000 28.79533 110 HIS A CA 1
ATOM 703 C C . HIS A 1 87 ? -25.65014 0.24965 16.76227 1.000 24.76006 110 HIS A C 1
ATOM 704 O O . HIS A 1 87 ? -24.67766 0.12698 16.01928 1.000 24.23155 110 HIS A O 1
ATOM 711 N N . PRO A 1 88 ? -25.87125 -0.60920 17.75161 1.000 24.46513 111 PRO A N 1
ATOM 712 C CA . PRO A 1 88 ? -25.04273 -1.81961 17.86430 1.000 19.08933 111 PRO A CA 1
ATOM 713 C C . PRO A 1 88 ? -25.41192 -2.81013 16.77028 1.000 25.64532 111 PRO A C 1
ATOM 714 O O . PRO A 1 88 ? -26.59253 -3.04557 16.50642 1.000 24.67084 111 PRO A O 1
ATOM 718 N N . VAL 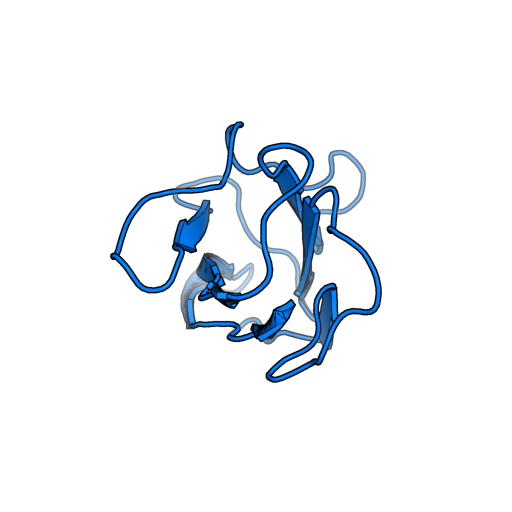A 1 89 ? -24.39492 -3.39718 16.13388 1.000 22.25559 112 VAL A N 1
ATOM 719 C CA . VAL A 1 89 ? -24.61230 -4.37915 15.07771 1.000 19.62682 112 VAL A CA 1
ATOM 720 C C . VAL A 1 89 ? -23.78974 -5.62085 15.39379 1.000 18.30475 112 VAL A C 1
ATOM 721 O O . VAL A 1 89 ? -22.69600 -5.52703 15.95896 1.000 19.12550 112 VAL A O 1
ATOM 725 N N . SER A 1 90 ? -24.33524 -6.78975 15.04547 1.000 18.10073 113 SER A N 1
ATOM 726 C CA . SER A 1 90 ? -23.64480 -8.05920 15.23794 1.000 19.43042 113 SER A CA 1
ATOM 727 C C . SER A 1 90 ? -24.15087 -9.06829 14.21154 1.000 21.20402 113 SER A C 1
ATOM 728 O O . SER A 1 90 ? -25.19073 -8.87951 13.57152 1.000 19.26308 113 SER A O 1
ATOM 731 N N . GLY A 1 91 ? -23.38757 -10.14092 14.05548 1.000 18.39587 114 GLY A N 1
ATOM 732 C CA . GLY A 1 91 ? -23.71616 -11.14303 13.06055 1.000 18.67940 114 GLY A CA 1
ATOM 733 C C . GLY A 1 91 ? -22.72442 -12.28053 13.12468 1.000 18.60315 114 GLY A C 1
ATOM 734 O O . GLY A 1 91 ? -21.85968 -12.33464 14.00778 1.000 19.72768 114 GLY A O 1
ATOM 735 N N A VAL A 1 92 ? -22.86932 -13.20680 12.17860 0.614 20.36081 115 VAL A N 1
ATOM 736 N N B VAL A 1 92 ? -22.86057 -13.19011 12.16207 0.386 20.54376 115 VAL A N 1
ATOM 737 C CA A VAL A 1 92 ? -21.98766 -14.36392 12.06357 0.614 18.16528 115 VAL A CA 1
ATOM 738 C CA B VAL A 1 92 ? -22.00453 -14.36336 12.04746 0.386 19.63793 115 VAL A CA 1
ATOM 739 C C A VAL A 1 92 ? -21.61008 -14.54696 10.60454 0.614 19.65333 115 VAL A C 1
ATOM 740 C C B VAL A 1 92 ? -21.60592 -14.52397 10.59093 0.386 19.62316 115 VAL A C 1
ATOM 741 O O A VAL A 1 92 ? -22.46157 -14.43565 9.71560 0.614 20.24020 115 VAL A O 1
ATOM 742 O O B VAL A 1 92 ? -22.43635 -14.36348 9.68935 0.386 20.29494 115 VAL A O 1
ATOM 749 N N . ILE A 1 93 ? -20.33472 -14.83439 10.36578 1.000 17.06209 116 ILE A N 1
ATOM 750 C CA . ILE A 1 93 ? -19.82558 -15.15877 9.03554 1.000 15.94296 116 ILE A CA 1
ATOM 751 C C . ILE A 1 93 ? -19.37299 -16.61049 9.07754 1.000 17.35688 116 ILE A C 1
ATOM 752 O O . ILE A 1 93 ? -18.30309 -16.89542 9.63077 1.000 17.94304 116 ILE A O 1
ATOM 757 N N . PRO A 1 94 ? -20.14995 -17.54617 8.53255 1.000 19.18591 117 PRO A N 1
ATOM 758 C CA . PRO A 1 94 ? -19.70640 -18.93866 8.47167 1.000 16.98606 117 PRO A CA 1
ATOM 759 C C . PRO A 1 94 ? -18.80788 -19.14017 7.27199 1.000 16.65711 117 PRO A C 1
ATOM 760 O O . PRO A 1 94 ? -18.97376 -18.50127 6.23399 1.000 19.19423 117 PRO A O 1
ATOM 764 N N . PHE A 1 95 ? -17.85468 -20.04744 7.41398 1.000 16.59537 118 PHE A N 1
ATOM 765 C CA . PHE A 1 95 ? -17.00631 -20.41095 6.28636 1.000 15.41170 118 PHE A CA 1
ATOM 766 C C . PHE A 1 95 ? -16.39256 -21.77471 6.55018 1.000 19.02152 118 PHE A C 1
ATOM 767 O O . PHE A 1 95 ? -16.42350 -22.28300 7.67033 1.000 20.59592 118 PHE A O 1
ATOM 775 N N . SER A 1 96 ? -15.83372 -22.37309 5.49878 1.000 18.58720 119 SER A N 1
ATOM 776 C CA . SER A 1 96 ? -15.26754 -23.70539 5.63836 1.000 17.72497 119 SER A CA 1
ATOM 777 C C . SER A 1 96 ? -13.87490 -23.75940 5.02970 1.000 20.93143 119 SER A C 1
ATOM 778 O O . SER A 1 96 ? -13.49717 -22.95860 4.17075 1.000 19.05269 119 SER A O 1
ATOM 781 N N . ILE A 1 97 ? -13.10724 -24.71607 5.52214 1.000 21.94935 120 ILE A N 1
ATOM 782 C CA . ILE A 1 97 ? -11.80705 -25.05102 4.97046 1.000 23.38018 120 ILE A CA 1
ATOM 783 C C . ILE A 1 97 ? -11.89887 -26.49379 4.45726 1.000 26.96896 120 ILE A C 1
ATOM 784 O O . ILE A 1 97 ? -12.44748 -27.36367 5.13825 1.000 26.02898 120 ILE A O 1
#

Nearest PDB structures (foldseek):
  2c9r-assembly1_A  TM=8.878E-01  e=2.953E-08  Pseudomonas syringae pv. tomato
  5icu-assembly1_A  TM=9.111E-01  e=6.829E-08  Methylosinus trichosporium OB3b
  7bk5-assembly1_AAA  TM=8.701E-01  e=8.874E-08  Pseudomonas [fluorescens] SBW25
  6nfq-assembly1_A  TM=8.701E-01  e=1.094E-07  Pseudomonas fluorescens
  6nfs-assembly1_A  TM=8.565E-01  e=1.498E-07  Pseudomonas fluorescens

InterPro domains:
  IPR007348 CopC domain [PF04234] (24-120)
  IPR008457 Copper resistance protein D domain [PF05425] (327-419)
  IPR014755 Copper resistance protein CopC/internalin, immunoglobulin-like [G3DSA:2.60.40.1220] (24-125)
  IPR014756 Immunoglobulin E-set [SSF81296] (23-120)
  IPR032694 Copper transport protein C/D [PTHR34820] (1-538)

Organism: Bacillus subtilis (strain 168) (NCBI:txid224308)

Sequence (97 aa):
HAYIVKSSPGENSELKSAPAQVEIEFNEPVEEGFHYIKVYNSNGDRVDTDKTEIKKDNHHIMTVKLKKNLPKDVYRRAEWNAVSADGHPVSGVVIPFSI

Radius of gyration: 12.8 Å; Cα contacts (8 Å, |Δi|>4): 260; chains: 1; bounding box: 25×35×23 Å

Secondary structure (DSSP, 8-state):
---EEEEESPTTEE-SS--SEEEEEESS-B-STT-EEEEE-TTS-B-B-S--EE-TT-TTEEEEEB-TTPPS-EEEEEEEEEBTTS-EEEEEEEEE-

Foldseek 3Di:
DKDWPAKVVGAAEEDPFDDFKIKTFIPAFFDDPPWFKWKAFPVRDTFFDDTWDQPPVHRRMIMTTGHPRDDWTKMKTWIWTAGPVGRIDIDIGIYTD

Solvent-accessible surface area: 5836 Å² total; per-residue (Å²): 97,2,133,60,86,125,18,59,5,28,120,104,32,142,40,198,84,44,24,81,77,0,33,0,53,2,78,35,48,1,70,120,38,174,27,73,1,66,0,63,34,86,118,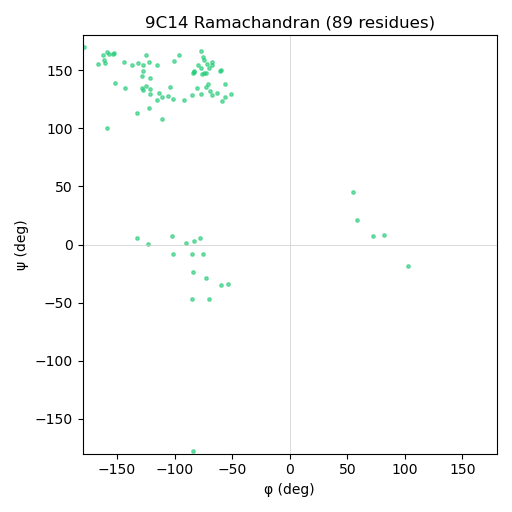49,71,104,10,16,78,63,152,14,77,23,98,190,115,50,98,58,19,0,29,2,123,9,102,182,131,15,89,178,40,86,1,122,0,48,22,28,0,42,1,56,82,48,76,88,19,79,23,46,5,31,3,27,41

B-factor: mean 24.72, std 8.41, range [13.72, 75.22]